Protein AF-A0A9N9EJN0-F1 (afdb_monomer)

Structure (mmCIF, N/CA/C/O backbone):
data_AF-A0A9N9EJN0-F1
#
_entry.id   AF-A0A9N9EJN0-F1
#
loop_
_atom_site.group_PDB
_atom_site.id
_atom_site.type_symbol
_atom_site.label_atom_id
_atom_site.label_alt_id
_atom_site.label_comp_id
_atom_site.label_asym_id
_atom_site.label_entity_id
_atom_site.label_seq_id
_atom_site.pdbx_PDB_ins_code
_atom_site.Cartn_x
_atom_site.Cartn_y
_atom_site.Cartn_z
_atom_site.occupancy
_atom_site.B_iso_or_equiv
_atom_site.auth_seq_id
_atom_site.auth_comp_id
_atom_site.auth_asym_id
_atom_site.auth_atom_id
_atom_site.pdbx_PDB_model_num
ATOM 1 N N . PHE A 1 1 ? 3.486 -0.384 -15.990 1.00 72.12 1 PHE A N 1
ATOM 2 C CA . PHE A 1 1 ? 2.182 -0.797 -15.432 1.00 72.12 1 PHE A CA 1
ATOM 3 C C . PHE A 1 1 ? 1.094 -0.495 -16.446 1.00 72.12 1 PHE A C 1
ATOM 5 O O . PHE A 1 1 ? 1.191 0.530 -17.108 1.00 72.12 1 PHE A O 1
ATOM 12 N N . GLN A 1 2 ? 0.118 -1.390 -16.616 1.00 85.00 2 GLN A N 1
ATOM 13 C CA . GLN A 1 2 ? -1.068 -1.105 -17.432 1.00 85.00 2 GLN A CA 1
ATOM 14 C C . GLN A 1 2 ? -2.016 -0.198 -16.642 1.00 85.00 2 GLN A C 1
ATOM 16 O O . GLN A 1 2 ? -2.075 -0.318 -15.421 1.00 85.00 2 GLN A O 1
ATOM 21 N N . TYR A 1 3 ? -2.705 0.716 -17.327 1.00 88.19 3 TYR A N 1
ATOM 22 C CA . TYR A 1 3 ? -3.654 1.638 -16.704 1.00 88.19 3 TYR A CA 1
ATOM 23 C C . TYR A 1 3 ? -4.972 0.912 -16.417 1.00 88.19 3 TYR A C 1
ATOM 25 O O . TYR A 1 3 ? -5.824 0.773 -17.293 1.00 88.19 3 TYR A O 1
ATOM 33 N N . GLU A 1 4 ? -5.105 0.407 -15.193 1.00 93.94 4 GLU A N 1
ATOM 34 C CA . GLU A 1 4 ? -6.241 -0.394 -14.745 1.00 93.94 4 GLU A CA 1
ATOM 35 C C . GLU A 1 4 ? -6.573 -0.113 -13.275 1.00 93.94 4 GLU A C 1
ATOM 37 O O . GLU A 1 4 ? -5.746 0.366 -12.503 1.00 93.94 4 GLU A O 1
ATOM 42 N N . LYS A 1 5 ? -7.755 -0.541 -12.821 1.00 95.12 5 LYS A N 1
ATOM 43 C CA . LYS A 1 5 ? -8.134 -0.432 -11.400 1.00 95.12 5 LYS A CA 1
ATOM 44 C C . LYS A 1 5 ? -7.092 -1.065 -10.467 1.00 95.12 5 LYS A C 1
ATOM 46 O O . LYS A 1 5 ? -6.863 -0.571 -9.370 1.00 95.12 5 LYS A O 1
ATO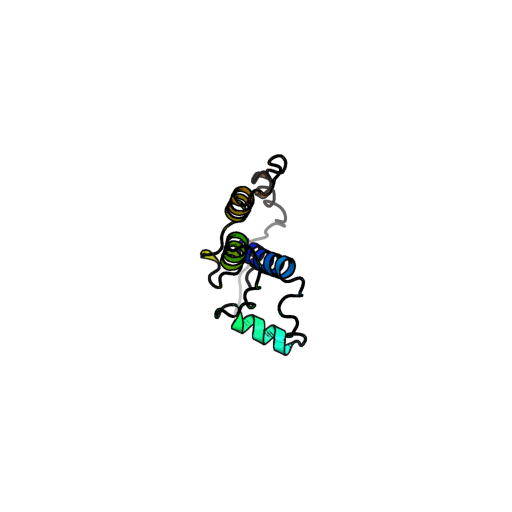M 51 N N . ALA A 1 6 ? -6.433 -2.144 -10.895 1.00 95.31 6 ALA A N 1
ATOM 52 C CA . ALA A 1 6 ? -5.383 -2.789 -10.112 1.00 95.31 6 ALA A CA 1
ATOM 53 C C . ALA A 1 6 ? -4.098 -1.943 -10.004 1.00 95.31 6 ALA A C 1
ATOM 55 O O . ALA A 1 6 ? -3.374 -2.083 -9.016 1.00 95.31 6 ALA A O 1
ATOM 56 N N . SER A 1 7 ? -3.786 -1.081 -10.984 1.00 94.50 7 SER A N 1
ATOM 57 C CA . SER A 1 7 ? -2.672 -0.129 -10.860 1.00 94.50 7 SER A CA 1
ATOM 58 C C . SER A 1 7 ? -3.004 1.007 -9.901 1.00 94.50 7 SER A C 1
ATOM 60 O O . SER A 1 7 ? -2.136 1.397 -9.128 1.00 94.50 7 SER A O 1
ATOM 62 N N . ASP A 1 8 ? -4.257 1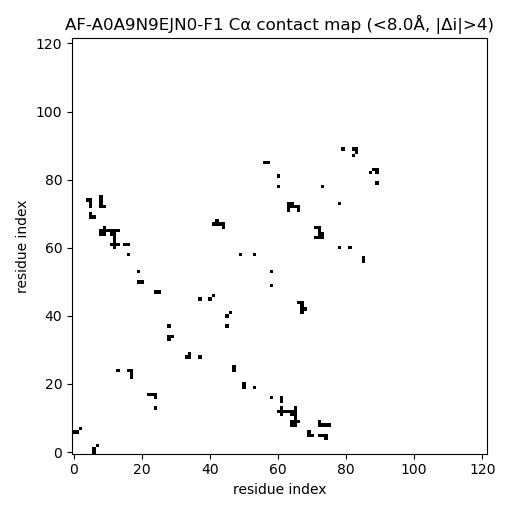.470 -9.872 1.00 96.75 8 ASP A N 1
ATOM 63 C CA . ASP A 1 8 ? -4.690 2.490 -8.906 1.00 96.75 8 ASP A CA 1
ATOM 64 C C . ASP A 1 8 ? -4.581 1.968 -7.468 1.00 96.75 8 ASP A C 1
ATOM 66 O O . ASP A 1 8 ? -4.070 2.657 -6.588 1.00 96.75 8 ASP A O 1
ATOM 70 N N . ILE A 1 9 ? -4.979 0.710 -7.237 1.00 97.88 9 ILE A N 1
ATOM 71 C CA . ILE A 1 9 ? -4.837 0.053 -5.929 1.00 97.88 9 ILE A CA 1
ATOM 72 C C . ILE A 1 9 ? -3.368 -0.097 -5.522 1.00 97.88 9 ILE A C 1
ATOM 74 O O . ILE A 1 9 ? -3.043 0.088 -4.352 1.00 97.88 9 ILE A O 1
ATOM 78 N N . TYR A 1 10 ? -2.471 -0.385 -6.469 1.00 96.06 10 TYR A N 1
ATOM 79 C CA . TYR A 1 10 ? -1.036 -0.437 -6.179 1.00 96.06 10 TYR A CA 1
ATOM 80 C C . TYR A 1 10 ? -0.528 0.914 -5.677 1.00 96.06 10 TYR A C 1
ATOM 82 O O . TYR A 1 10 ? 0.067 0.986 -4.603 1.00 96.06 10 TYR A O 1
ATOM 90 N N . SER A 1 11 ? -0.816 1.986 -6.419 1.00 95.75 11 SER A N 1
ATOM 91 C CA . SER A 1 11 ? -0.422 3.343 -6.037 1.00 95.75 11 SER A CA 1
ATOM 92 C C . SER A 1 11 ? -1.032 3.744 -4.694 1.00 95.75 11 SER A C 1
ATOM 94 O O . SER A 1 11 ? -0.368 4.381 -3.884 1.00 95.75 11 SER A O 1
ATOM 96 N N . TYR A 1 12 ? -2.261 3.310 -4.408 1.00 97.12 12 TYR A N 1
ATOM 97 C CA . TYR A 1 12 ? -2.892 3.513 -3.106 1.00 97.12 12 TYR A CA 1
ATOM 98 C C . TYR A 1 12 ? -2.150 2.791 -1.968 1.00 97.12 12 TYR A C 1
ATOM 100 O O . TYR A 1 12 ? -1.940 3.377 -0.911 1.00 97.12 12 TYR A O 1
ATOM 108 N N . GLY A 1 13 ? -1.683 1.558 -2.192 1.00 97.31 13 GLY A N 1
ATOM 109 C CA . GLY A 1 13 ? -0.826 0.839 -1.241 1.00 97.31 13 GLY A CA 1
ATOM 110 C C . GLY A 1 13 ? 0.494 1.564 -0.963 1.00 97.31 13 GLY A C 1
ATOM 111 O O . GLY A 1 13 ? 0.893 1.690 0.192 1.00 97.31 13 GLY A O 1
ATOM 112 N N . VAL A 1 14 ? 1.131 2.118 -2.001 1.00 96.50 14 VAL A N 1
ATOM 113 C CA . VAL A 1 14 ? 2.337 2.950 -1.843 1.00 96.50 14 VAL A CA 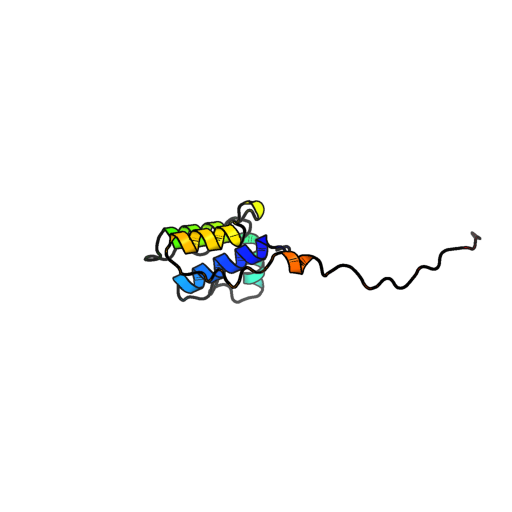1
ATOM 114 C C . VAL A 1 14 ? 2.038 4.191 -0.994 1.00 96.50 14 VAL A C 1
ATOM 116 O O . VAL A 1 14 ? 2.763 4.451 -0.038 1.00 96.50 14 VAL A O 1
ATOM 119 N N . LEU A 1 15 ? 0.939 4.903 -1.266 1.00 97.44 15 LEU A N 1
ATOM 120 C CA . LEU A 1 15 ? 0.527 6.076 -0.481 1.00 97.44 15 LEU A CA 1
ATOM 121 C C . LEU A 1 15 ? 0.264 5.733 0.991 1.00 97.44 15 LEU A C 1
ATOM 123 O O . LEU A 1 15 ? 0.674 6.470 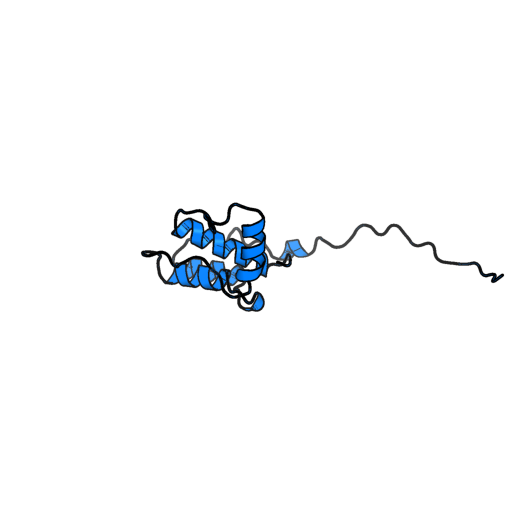1.884 1.00 97.44 15 LEU A O 1
ATOM 127 N N . MET A 1 16 ? -0.401 4.610 1.267 1.00 97.12 16 MET A N 1
ATOM 128 C CA . MET A 1 16 ? -0.616 4.142 2.639 1.00 97.12 16 MET A CA 1
ATOM 129 C C . MET A 1 16 ? 0.710 3.904 3.369 1.00 97.12 16 MET A C 1
ATOM 131 O O . MET A 1 16 ? 0.864 4.293 4.529 1.00 97.12 16 MET A O 1
ATOM 135 N N . TRP A 1 17 ? 1.681 3.286 2.693 1.00 97.62 17 TRP A N 1
ATOM 136 C CA . TRP A 1 17 ? 3.011 3.097 3.259 1.00 97.62 17 TRP A CA 1
ATOM 137 C C . TRP A 1 17 ? 3.716 4.435 3.517 1.00 97.62 17 TRP A C 1
ATOM 139 O O . TRP A 1 17 ? 4.279 4.609 4.594 1.00 97.62 17 TRP A O 1
ATOM 149 N N . GLU A 1 18 ? 3.635 5.401 2.594 1.00 97.25 18 GLU A N 1
ATOM 150 C CA . GLU A 1 18 ? 4.207 6.748 2.776 1.00 97.25 18 GLU A CA 1
ATOM 151 C C . GLU A 1 18 ? 3.589 7.481 3.972 1.00 97.25 18 GLU A C 1
ATOM 153 O O . GLU A 1 18 ? 4.307 8.090 4.763 1.00 97.25 18 GLU A O 1
ATOM 158 N N . ILE A 1 19 ? 2.266 7.387 4.149 1.00 95.94 19 ILE A N 1
ATOM 159 C CA . ILE A 1 19 ? 1.561 7.959 5.306 1.00 95.94 19 ILE A CA 1
ATOM 160 C C . ILE A 1 19 ? 2.044 7.302 6.599 1.00 95.94 19 ILE A C 1
ATOM 162 O O . ILE A 1 19 ? 2.293 7.988 7.589 1.00 95.94 19 ILE A O 1
ATOM 166 N N . SER A 1 20 ? 2.196 5.976 6.593 1.00 95.69 20 SER A N 1
ATOM 167 C CA . SER A 1 20 ? 2.659 5.247 7.769 1.00 95.69 20 SER A CA 1
ATOM 168 C C . SER A 1 20 ? 4.132 5.503 8.094 1.00 95.69 20 SER A C 1
ATOM 170 O O . SER A 1 20 ? 4.495 5.441 9.266 1.00 95.69 20 SER A O 1
ATOM 172 N N . SER A 1 21 ? 4.981 5.716 7.089 1.00 95.31 21 SER A N 1
ATOM 173 C CA . SER A 1 21 ? 6.422 5.918 7.263 1.00 95.31 21 SER A CA 1
ATOM 174 C C . SER A 1 21 ? 6.784 7.381 7.518 1.00 95.31 21 SER A C 1
ATOM 176 O O . SER A 1 21 ? 7.811 7.659 8.138 1.00 95.31 21 SER A O 1
ATOM 178 N N . GLY A 1 22 ? 5.967 8.317 7.026 1.00 94.94 22 GLY A N 1
ATOM 179 C CA . GLY A 1 22 ? 6.295 9.740 6.949 1.00 94.94 22 GLY A CA 1
ATOM 180 C C . GLY A 1 22 ? 7.420 10.053 5.953 1.00 94.94 22 GLY A C 1
ATOM 181 O O . GLY A 1 22 ? 8.030 11.120 6.033 1.00 94.94 22 GLY A O 1
ATOM 182 N N . ILE A 1 23 ? 7.746 9.121 5.052 1.00 93.69 23 ILE A N 1
ATOM 183 C CA . ILE A 1 23 ? 8.900 9.185 4.150 1.00 93.69 23 ILE A CA 1
ATOM 184 C C . ILE A 1 23 ? 8.424 8.964 2.705 1.00 93.69 23 ILE A C 1
ATOM 186 O O . ILE A 1 23 ? 7.623 8.059 2.473 1.00 93.69 23 ILE A O 1
ATOM 190 N N . PRO A 1 24 ? 8.948 9.720 1.716 1.00 93.31 24 PRO A N 1
ATOM 191 C CA . PRO A 1 24 ? 8.682 9.443 0.307 1.00 93.31 24 PRO A CA 1
ATOM 192 C C . PRO A 1 24 ? 9.099 8.023 -0.086 1.00 93.31 24 PRO A C 1
ATOM 194 O O . PRO A 1 24 ? 10.218 7.588 0.216 1.00 93.31 24 PRO A O 1
ATOM 197 N N . SER A 1 25 ? 8.217 7.319 -0.788 1.00 91.62 25 SER A N 1
ATOM 198 C CA . SER A 1 25 ? 8.507 6.003 -1.345 1.00 91.62 25 SER A CA 1
ATOM 199 C C . SER A 1 25 ? 9.647 6.091 -2.348 1.00 91.62 25 SER A C 1
ATOM 201 O O . SER A 1 25 ? 9.808 7.067 -3.085 1.00 91.62 25 SER A O 1
ATOM 203 N N . PHE A 1 26 ? 10.493 5.070 -2.332 1.00 89.81 26 PHE A N 1
ATOM 204 C CA . PHE A 1 26 ? 11.666 4.935 -3.176 1.00 89.81 26 PHE A CA 1
ATOM 205 C C . PHE A 1 26 ? 12.585 6.165 -3.135 1.00 89.81 26 PHE A C 1
ATOM 207 O O . PHE A 1 26 ? 13.246 6.474 -4.122 1.00 89.81 26 PHE A O 1
ATOM 214 N N . LYS A 1 27 ? 12.691 6.854 -1.985 1.00 87.94 27 LYS A N 1
ATOM 215 C CA . LYS A 1 27 ? 13.465 8.109 -1.831 1.00 87.94 27 LYS A CA 1
ATOM 216 C C . LYS A 1 27 ? 14.913 8.059 -2.336 1.00 87.94 27 LYS A C 1
ATOM 218 O O . LYS A 1 27 ? 15.495 9.098 -2.630 1.00 87.94 27 LYS A O 1
ATOM 223 N N . ASN A 1 28 ? 15.509 6.867 -2.396 1.00 87.25 28 ASN A N 1
ATOM 224 C CA . ASN A 1 28 ? 16.888 6.666 -2.840 1.00 87.25 28 ASN A CA 1
ATOM 225 C C . ASN A 1 28 ? 17.012 6.506 -4.370 1.00 87.25 28 ASN A C 1
ATOM 227 O O . ASN A 1 28 ? 18.125 6.517 -4.885 1.00 87.25 28 ASN A O 1
ATOM 231 N N . PHE A 1 29 ? 15.895 6.372 -5.091 1.00 86.94 29 PHE A N 1
ATOM 232 C CA . PHE A 1 29 ? 15.818 6.152 -6.536 1.00 86.94 29 PHE A CA 1
ATOM 233 C C . PHE A 1 29 ? 15.483 7.474 -7.239 1.00 86.94 29 PHE A C 1
ATOM 235 O O . PHE A 1 29 ? 14.329 7.767 -7.543 1.00 86.94 29 PHE A O 1
ATOM 242 N N . THR A 1 30 ? 16.497 8.314 -7.453 1.00 87.75 30 THR A N 1
ATOM 243 C CA . THR A 1 30 ? 16.302 9.710 -7.902 1.00 87.75 30 THR A CA 1
ATOM 244 C C . THR A 1 30 ? 16.661 9.940 -9.367 1.00 87.75 30 THR A C 1
ATOM 246 O O . THR A 1 30 ? 16.218 10.920 -9.968 1.00 87.75 30 THR A O 1
ATOM 249 N N . SER A 1 31 ? 17.452 9.049 -9.965 1.00 90.12 31 SER A N 1
ATOM 250 C CA . SER A 1 31 ? 17.872 9.151 -11.360 1.00 90.12 31 SER A CA 1
ATOM 251 C C . SER A 1 31 ? 16.925 8.405 -12.305 1.00 90.12 31 SER A C 1
ATOM 253 O O . SER A 1 31 ? 16.141 7.548 -11.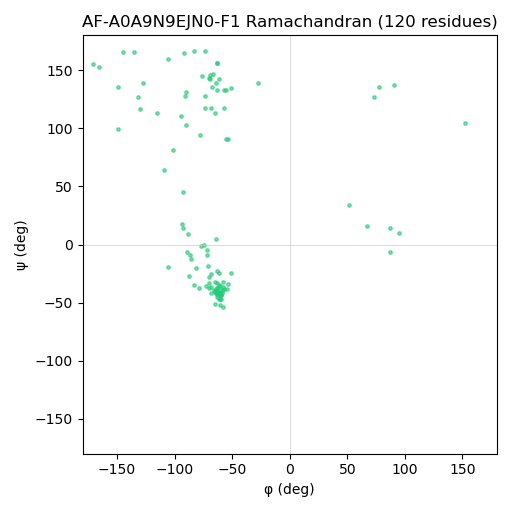902 1.00 90.12 31 SER A O 1
ATOM 255 N N . LYS A 1 32 ? 17.026 8.682 -13.609 1.00 84.44 32 LYS A N 1
ATOM 256 C CA . LYS A 1 32 ? 16.271 7.935 -14.625 1.00 84.44 32 LYS A CA 1
ATOM 257 C C . LYS A 1 32 ? 16.624 6.440 -14.632 1.00 84.44 32 LYS A C 1
ATOM 259 O O . LYS A 1 32 ? 15.734 5.609 -14.755 1.00 84.44 32 LYS A O 1
ATOM 264 N N . CYS A 1 33 ? 17.902 6.101 -14.451 1.00 89.44 33 CYS A N 1
ATOM 265 C CA . CYS A 1 33 ? 18.345 4.707 -14.354 1.00 89.44 33 CYS A CA 1
ATOM 266 C C . CYS A 1 33 ? 17.704 3.990 -13.155 1.00 89.44 33 CYS A C 1
ATOM 268 O O . CYS A 1 33 ? 17.373 2.810 -13.243 1.00 89.44 33 CYS A O 1
ATOM 270 N N . ASP A 1 34 ? 17.491 4.712 -12.054 1.00 89.50 34 ASP A N 1
ATOM 271 C CA . ASP A 1 34 ? 16.823 4.179 -10.869 1.00 89.50 34 ASP A CA 1
ATOM 272 C C . ASP A 1 34 ? 15.338 3.891 -11.135 1.00 89.50 34 ASP A C 1
ATOM 274 O O . ASP A 1 34 ? 14.809 2.885 -10.667 1.00 89.50 34 ASP A O 1
ATOM 278 N N . GLN A 1 35 ? 14.666 4.725 -11.935 1.00 85.94 35 GLN A N 1
ATOM 279 C CA . GLN A 1 35 ? 13.276 4.489 -12.345 1.00 85.94 35 GLN A CA 1
ATOM 280 C C . GLN A 1 35 ? 13.139 3.224 -13.199 1.00 85.94 35 GLN A C 1
ATOM 282 O O . GLN A 1 35 ? 12.219 2.434 -12.981 1.00 85.94 35 GLN A O 1
ATOM 287 N N . ASP A 1 36 ? 14.070 3.002 -14.131 1.00 89.06 36 ASP A N 1
ATOM 288 C CA . ASP A 1 36 ? 14.109 1.770 -14.924 1.00 89.06 36 ASP A CA 1
ATOM 289 C C . ASP A 1 36 ? 14.328 0.553 -14.009 1.00 89.06 36 ASP A C 1
ATOM 291 O O . ASP A 1 36 ? 13.634 -0.457 -14.128 1.00 89.06 36 ASP A O 1
ATOM 295 N N . LEU A 1 37 ? 15.231 0.667 -13.029 1.00 91.06 37 LEU A N 1
ATOM 296 C CA . LEU A 1 37 ? 15.483 -0.385 -12.045 1.00 91.06 37 LEU A CA 1
ATOM 297 C C . LEU A 1 37 ? 14.224 -0.723 -11.227 1.00 91.06 37 LEU A C 1
ATOM 299 O O . LEU A 1 37 ? 13.910 -1.901 -11.048 1.00 91.06 37 LEU A O 1
ATOM 303 N N . LEU A 1 38 ? 13.467 0.282 -10.779 1.00 90.38 38 LEU A N 1
ATOM 304 C CA . LEU A 1 38 ? 12.185 0.078 -10.094 1.00 90.38 38 LEU A CA 1
ATOM 305 C C . LEU A 1 38 ? 11.153 -0.605 -10.995 1.00 90.38 38 LEU A C 1
ATOM 307 O O . LEU A 1 38 ? 10.475 -1.533 -10.552 1.00 90.38 38 LEU A O 1
ATOM 311 N N . TYR A 1 39 ? 11.063 -0.193 -12.263 1.00 88.44 39 TYR A N 1
ATOM 312 C CA . TYR A 1 39 ? 10.152 -0.797 -13.236 1.00 88.44 39 TYR A CA 1
ATOM 313 C C . TYR A 1 39 ? 10.394 -2.306 -13.393 1.00 88.44 39 TYR A C 1
ATOM 315 O O . TYR A 1 39 ? 9.435 -3.072 -13.494 1.00 88.44 39 TYR A O 1
ATOM 323 N N . PHE A 1 40 ? 11.657 -2.742 -13.360 1.00 89.12 40 PHE A N 1
ATOM 324 C CA . PHE A 1 40 ? 12.008 -4.163 -13.399 1.00 89.12 40 PHE A CA 1
ATOM 325 C C . PHE A 1 40 ? 11.842 -4.868 -12.050 1.00 89.12 40 PHE A C 1
ATOM 327 O O . PHE A 1 40 ? 11.419 -6.021 -12.017 1.00 89.12 40 PHE A O 1
ATOM 334 N N . ASN A 1 41 ? 12.161 -4.214 -10.935 1.00 90.38 41 ASN A N 1
ATOM 335 C CA . ASN A 1 41 ? 12.223 -4.878 -9.633 1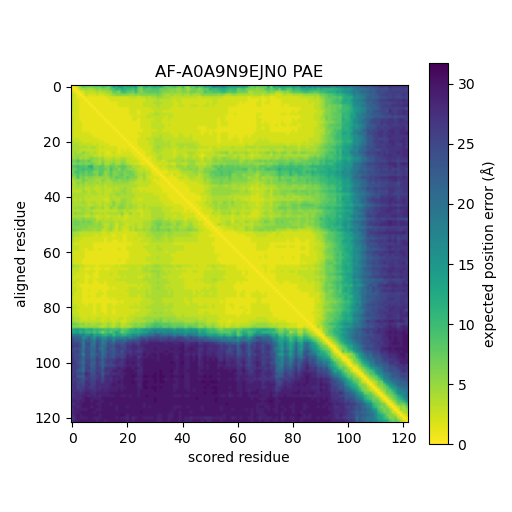.00 90.38 41 ASN A CA 1
ATOM 336 C C . ASN A 1 41 ? 10.862 -5.009 -8.938 1.00 90.38 41 ASN A C 1
ATOM 338 O O . ASN A 1 41 ? 10.613 -6.028 -8.294 1.00 90.38 41 ASN A O 1
ATOM 342 N N . ILE A 1 42 ? 9.959 -4.035 -9.081 1.00 91.00 42 ILE A N 1
ATOM 343 C CA . ILE A 1 42 ? 8.645 -4.062 -8.411 1.00 91.00 42 ILE A CA 1
ATOM 344 C C . ILE A 1 42 ? 7.807 -5.297 -8.813 1.00 91.00 42 ILE A C 1
ATOM 346 O O . ILE A 1 42 ? 7.290 -5.999 -7.932 1.00 91.00 42 ILE A O 1
ATOM 350 N N . PRO A 1 43 ? 7.692 -5.653 -10.112 1.00 87.88 43 PRO A N 1
ATOM 351 C CA . PRO A 1 43 ? 7.020 -6.891 -10.515 1.00 87.88 43 PRO A CA 1
ATOM 352 C C . PRO A 1 43 ? 7.691 -8.156 -9.961 1.00 87.88 43 PRO A C 1
ATOM 354 O O . PRO A 1 43 ? 7.023 -9.172 -9.788 1.00 87.88 43 PRO A O 1
ATOM 357 N N . ASN A 1 44 ? 8.986 -8.085 -9.637 1.00 88.38 44 ASN A N 1
ATOM 358 C CA . ASN A 1 44 ? 9.770 -9.178 -9.060 1.00 88.38 44 ASN A CA 1
ATOM 359 C C . ASN A 1 44 ? 9.716 -9.232 -7.522 1.00 88.38 44 ASN A C 1
ATOM 361 O O . ASN A 1 44 ? 10.443 -10.013 -6.912 1.00 88.38 44 ASN A O 1
ATOM 365 N N . GLY A 1 45 ? 8.851 -8.437 -6.887 1.00 88.00 45 GLY A N 1
ATOM 366 C CA . GLY A 1 45 ? 8.651 -8.472 -5.437 1.00 88.00 45 GLY A CA 1
ATOM 367 C C . GLY A 1 45 ? 9.476 -7.459 -4.654 1.00 88.00 45 GLY A C 1
ATOM 368 O O . GLY A 1 45 ? 9.509 -7.543 -3.429 1.00 88.00 45 GLY A O 1
ATOM 369 N N . TYR A 1 46 ? 10.131 -6.510 -5.325 1.00 90.44 46 TYR A N 1
ATOM 370 C CA . TYR A 1 46 ? 10.766 -5.395 -4.633 1.00 90.44 46 TYR A CA 1
ATOM 371 C C . TYR A 1 46 ? 9.717 -4.407 -4.126 1.00 90.44 46 TYR A C 1
ATOM 373 O O . TYR A 1 46 ? 9.013 -3.783 -4.919 1.00 90.44 46 TYR A O 1
ATOM 381 N N . HIS A 1 47 ? 9.667 -4.253 -2.807 1.00 90.19 47 HIS A N 1
ATOM 382 C CA . HIS A 1 47 ? 8.812 -3.310 -2.097 1.00 90.19 47 HIS A CA 1
ATOM 383 C C . HIS A 1 47 ? 9.629 -2.618 -1.011 1.00 90.19 47 HIS A C 1
ATOM 385 O O . HIS A 1 47 ? 10.731 -3.057 -0.670 1.00 90.19 47 HIS A O 1
ATOM 391 N N . GLU A 1 48 ? 9.085 -1.535 -0.473 1.00 92.25 48 GLU A N 1
ATOM 392 C CA . GLU A 1 48 ? 9.674 -0.864 0.679 1.00 92.25 48 GLU A CA 1
ATOM 393 C C . GLU A 1 48 ? 9.684 -1.760 1.922 1.00 92.25 48 GLU A C 1
ATOM 395 O O . GLU A 1 48 ? 8.869 -2.674 2.077 1.00 92.25 48 GLU A O 1
ATOM 400 N N . ASN A 1 49 ? 10.601 -1.474 2.845 1.00 90.81 49 ASN A N 1
ATOM 401 C CA . ASN A 1 49 ? 10.648 -2.192 4.113 1.00 90.81 49 ASN A CA 1
ATOM 402 C C . ASN A 1 49 ? 9.440 -1.838 4.986 1.00 90.81 49 ASN A C 1
ATOM 404 O O . ASN A 1 49 ? 8.969 -0.700 5.017 1.00 90.81 49 ASN A O 1
ATOM 408 N N . THR A 1 50 ? 8.974 -2.815 5.754 1.00 89.50 50 THR A N 1
ATOM 409 C CA . THR A 1 50 ? 7.898 -2.608 6.723 1.00 89.50 50 THR A CA 1
ATOM 410 C C . THR A 1 50 ? 8.350 -1.640 7.810 1.00 89.50 50 THR A C 1
ATOM 412 O O . THR A 1 50 ? 9.480 -1.739 8.292 1.00 89.50 50 THR A O 1
ATOM 415 N N . ILE A 1 51 ? 7.464 -0.738 8.219 1.00 92.56 51 ILE A N 1
ATOM 416 C CA . ILE A 1 51 ? 7.762 0.280 9.227 1.00 92.56 51 ILE A CA 1
ATOM 417 C C . ILE A 1 51 ? 7.433 -0.253 10.623 1.00 92.56 51 ILE A C 1
ATOM 419 O O . ILE A 1 51 ? 6.362 -0.814 10.856 1.00 92.56 51 ILE A O 1
ATOM 423 N N . GLU A 1 52 ? 8.368 -0.094 11.559 1.00 92.44 52 GLU A N 1
ATOM 424 C CA . GLU A 1 52 ? 8.144 -0.442 12.961 1.00 92.44 52 GLU A CA 1
ATOM 425 C C . GLU A 1 52 ? 7.099 0.496 13.581 1.00 92.44 52 GLU A C 1
ATOM 427 O O . GLU A 1 52 ? 7.131 1.708 13.376 1.00 92.44 52 GLU A O 1
ATOM 432 N N . GLY A 1 53 ? 6.160 -0.066 14.343 1.00 92.31 53 GLY A N 1
ATOM 433 C CA . GLY A 1 53 ? 5.095 0.699 14.996 1.00 92.31 53 GLY A CA 1
ATOM 434 C C . GLY A 1 53 ? 3.845 0.929 14.140 1.00 92.31 53 GLY A C 1
ATOM 435 O O . GLY A 1 53 ? 2.840 1.397 14.674 1.00 92.31 53 GLY A O 1
ATOM 436 N N . THR A 1 54 ? 3.846 0.552 12.857 1.00 95.50 54 THR A N 1
ATOM 437 C CA . THR A 1 54 ? 2.607 0.493 12.070 1.00 95.50 54 THR A CA 1
ATOM 438 C C . THR A 1 54 ? 1.656 -0.556 12.658 1.00 95.50 54 THR A C 1
ATOM 440 O O . THR A 1 54 ? 2.088 -1.689 12.887 1.00 95.50 54 THR A O 1
ATOM 443 N N . PRO A 1 55 ? 0.360 -0.245 12.852 1.00 95.81 55 PRO A N 1
ATOM 444 C CA . PRO A 1 55 ? -0.635 -1.248 13.222 1.00 95.81 55 PRO A CA 1
ATOM 445 C C . PRO A 1 55 ? -0.670 -2.411 12.221 1.00 95.81 55 PRO A C 1
ATOM 447 O O . PRO A 1 55 ? -0.731 -2.188 11.011 1.00 95.81 55 PRO A O 1
ATOM 450 N N . GLU A 1 56 ? -0.666 -3.650 12.716 1.00 96.31 56 GLU A N 1
ATOM 451 C CA . GLU A 1 56 ? -0.510 -4.850 11.876 1.00 96.31 56 GLU A CA 1
ATOM 452 C C . GLU A 1 56 ? -1.591 -4.963 10.789 1.00 96.31 56 GLU A C 1
ATOM 454 O O . GLU A 1 56 ? -1.288 -5.289 9.642 1.00 96.31 56 GLU A O 1
ATOM 459 N N . ASP A 1 57 ? -2.840 -4.614 11.108 1.00 96.56 57 ASP A N 1
ATOM 460 C CA . ASP A 1 57 ? -3.941 -4.649 10.141 1.00 96.56 57 ASP A CA 1
ATOM 461 C C . ASP A 1 57 ? -3.745 -3.628 9.005 1.00 96.56 57 ASP A C 1
ATOM 463 O O . ASP A 1 57 ? -3.983 -3.938 7.835 1.00 96.56 57 ASP A O 1
ATOM 467 N N . TYR A 1 58 ? -3.237 -2.432 9.324 1.00 97.06 58 TYR A N 1
ATOM 468 C CA . TYR A 1 58 ? -2.929 -1.393 8.336 1.00 97.06 58 TYR A CA 1
ATOM 469 C C . TYR A 1 58 ? -1.751 -1.803 7.449 1.00 97.06 58 TYR A C 1
ATOM 471 O O . TYR A 1 58 ? -1.798 -1.639 6.227 1.00 97.06 58 TYR A O 1
ATOM 479 N N . LYS A 1 59 ? -0.719 -2.397 8.061 1.00 97.19 59 LYS A N 1
ATOM 480 C CA . LYS A 1 59 ? 0.430 -2.965 7.355 1.00 97.19 59 LYS A CA 1
ATOM 481 C C . LYS A 1 59 ? -0.000 -4.026 6.354 1.00 97.19 59 LYS A C 1
ATOM 483 O O . LYS A 1 59 ? 0.281 -3.915 5.163 1.00 97.19 59 LYS A O 1
ATOM 488 N N . LYS A 1 60 ? -0.750 -5.018 6.824 1.00 97.19 60 LYS A N 1
ATOM 489 C CA . LYS A 1 60 ? -1.270 -6.093 5.982 1.00 97.19 60 LYS A CA 1
ATOM 490 C C . LYS A 1 60 ? -2.124 -5.549 4.836 1.00 97.19 60 LYS A C 1
ATOM 492 O O . LYS A 1 60 ? -2.091 -6.092 3.731 1.00 97.19 60 LYS A O 1
ATOM 497 N N . LEU A 1 61 ? -2.894 -4.485 5.076 1.00 97.88 61 LEU A N 1
ATOM 498 C CA . LEU A 1 61 ? -3.707 -3.858 4.040 1.00 97.88 61 LEU A CA 1
ATOM 499 C C . LEU A 1 61 ? -2.850 -3.234 2.932 1.00 97.88 61 LEU A C 1
ATOM 501 O O . LEU A 1 61 ? -3.073 -3.572 1.767 1.00 97.88 61 LEU A O 1
ATOM 505 N N . TYR A 1 62 ? -1.858 -2.393 3.253 1.00 97.44 62 TYR A N 1
ATOM 506 C CA . TYR A 1 62 ? -1.004 -1.825 2.201 1.00 97.44 62 TYR A CA 1
ATOM 507 C C . TYR A 1 62 ? -0.175 -2.905 1.496 1.00 97.44 62 TYR A C 1
ATOM 509 O O . TYR A 1 62 ? 0.006 -2.829 0.279 1.00 97.44 62 TYR A O 1
ATOM 517 N N . GLU A 1 63 ? 0.226 -3.965 2.215 1.00 96.50 63 GLU A N 1
ATOM 518 C CA . GLU A 1 63 ? 0.947 -5.098 1.631 1.00 96.50 63 GLU A CA 1
ATOM 519 C C . GLU A 1 63 ? 0.118 -5.859 0.590 1.00 96.50 63 GLU A C 1
ATOM 5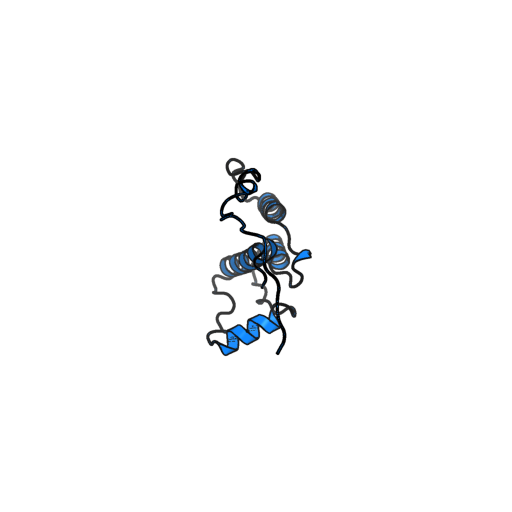21 O O . GLU A 1 63 ? 0.618 -6.282 -0.457 1.00 96.50 63 GLU A O 1
ATOM 526 N N . ASN A 1 64 ? -1.183 -5.996 0.840 1.00 97.31 64 ASN A N 1
ATOM 527 C CA . ASN A 1 64 ? -2.112 -6.574 -0.124 1.00 97.31 64 ASN A CA 1
ATOM 528 C C . ASN A 1 64 ? -2.347 -5.644 -1.325 1.00 97.31 64 ASN A C 1
ATOM 530 O O . ASN A 1 64 ? -2.465 -6.123 -2.456 1.00 97.31 64 ASN A O 1
ATOM 534 N N . CYS A 1 65 ? -2.405 -4.328 -1.102 1.00 97.69 65 CYS A N 1
ATOM 535 C CA . CYS A 1 65 ? -2.619 -3.334 -2.155 1.00 97.69 65 CYS A CA 1
ATOM 536 C C . CYS A 1 65 ? -1.465 -3.289 -3.166 1.00 97.69 65 CYS A C 1
ATOM 538 O O . CYS A 1 65 ? -1.718 -3.222 -4.369 1.00 97.69 65 CYS A O 1
ATOM 540 N N . TRP A 1 66 ? -0.211 -3.407 -2.721 1.00 94.56 66 TRP A N 1
ATOM 541 C CA . TRP A 1 66 ? 0.955 -3.372 -3.611 1.00 94.56 66 TRP A CA 1
ATOM 542 C C . TRP A 1 66 ? 1.441 -4.753 -4.086 1.00 94.56 66 TRP A C 1
ATOM 544 O O . TRP A 1 66 ? 2.561 -4.887 -4.573 1.00 94.56 66 TRP A O 1
ATOM 554 N N . ASN A 1 67 ? 0.615 -5.803 -3.978 1.00 94.81 67 ASN A N 1
ATOM 555 C CA . ASN A 1 67 ? 0.995 -7.158 -4.396 1.00 94.81 67 ASN A CA 1
ATOM 556 C C . ASN A 1 67 ? 1.558 -7.172 -5.833 1.00 94.81 67 ASN A C 1
ATOM 558 O O . ASN A 1 67 ? 0.980 -6.568 -6.743 1.00 94.81 67 ASN A O 1
ATOM 562 N N . SER A 1 68 ? 2.667 -7.878 -6.068 1.00 92.31 68 SER A N 1
ATOM 563 C CA . SER A 1 68 ? 3.299 -7.926 -7.396 1.00 92.31 68 SER A CA 1
ATOM 564 C C . SER A 1 68 ? 2.408 -8.568 -8.467 1.00 92.31 68 SER A C 1
ATOM 566 O O . SER A 1 68 ? 2.571 -8.256 -9.643 1.00 92.31 68 SER A O 1
ATOM 568 N N . ILE A 1 69 ? 1.433 -9.397 -8.072 1.00 92.88 69 ILE A N 1
ATOM 569 C CA . ILE A 1 69 ? 0.425 -9.990 -8.962 1.00 92.88 69 ILE A CA 1
ATOM 570 C C . ILE A 1 69 ? -0.837 -9.104 -8.940 1.00 92.88 69 ILE A C 1
ATOM 572 O O . ILE A 1 69 ? -1.523 -9.074 -7.912 1.00 92.88 69 ILE A O 1
ATOM 576 N N . PRO A 1 70 ? -1.171 -8.388 -10.034 1.00 93.81 70 PRO A N 1
ATOM 577 C CA . PRO A 1 70 ? -2.294 -7.446 -10.071 1.00 93.81 70 PRO A CA 1
ATOM 578 C C . PRO A 1 70 ? -3.640 -8.049 -9.653 1.00 93.81 70 PRO A C 1
ATOM 580 O O . PRO A 1 70 ? -4.402 -7.411 -8.933 1.00 93.81 70 PRO A O 1
ATOM 583 N N . GLU A 1 71 ? -3.909 -9.297 -10.031 1.00 94.94 71 GLU A N 1
ATOM 584 C CA . GLU A 1 71 ? -5.161 -10.009 -9.756 1.00 94.94 71 GLU A CA 1
ATOM 585 C C . GLU A 1 71 ? -5.324 -10.384 -8.278 1.00 94.94 71 GLU A C 1
ATOM 587 O O . GLU A 1 71 ? -6.432 -10.674 -7.826 1.00 94.94 71 GLU A O 1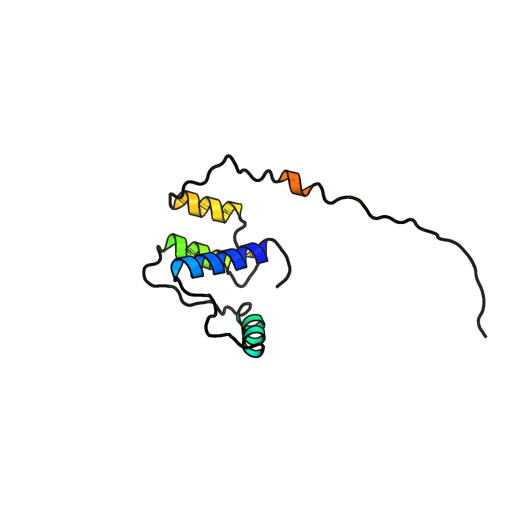
ATOM 592 N N . LYS A 1 72 ? -4.224 -10.392 -7.511 1.00 96.31 72 LYS A N 1
ATOM 593 C CA . LYS A 1 72 ? -4.247 -10.650 -6.065 1.00 96.31 72 LYS A CA 1
ATOM 594 C C . LYS A 1 72 ? -4.525 -9.394 -5.246 1.00 96.31 72 LYS A C 1
ATOM 596 O O . LYS A 1 72 ? -4.792 -9.513 -4.050 1.00 96.31 72 LYS A O 1
ATOM 601 N N . ARG A 1 73 ? -4.469 -8.211 -5.860 1.00 97.56 73 ARG A N 1
ATOM 602 C CA . ARG A 1 73 ? -4.757 -6.951 -5.171 1.00 97.56 73 ARG A CA 1
ATOM 603 C C . ARG A 1 73 ? -6.249 -6.873 -4.830 1.00 97.56 73 ARG A C 1
ATOM 605 O O . ARG A 1 73 ? -7.091 -7.321 -5.616 1.00 97.56 73 ARG A O 1
ATOM 612 N N . PRO A 1 74 ? -6.618 -6.318 -3.665 1.00 98.06 74 PRO A N 1
ATOM 613 C CA . PRO A 1 74 ? -8.015 -6.064 -3.347 1.00 98.06 74 PRO A CA 1
ATOM 614 C C . PRO A 1 74 ? -8.610 -5.050 -4.334 1.00 98.06 74 PRO A C 1
ATOM 616 O O . PRO A 1 74 ? -7.906 -4.240 -4.923 1.00 98.06 74 PRO A O 1
ATOM 619 N N . ASN A 1 75 ? -9.931 -5.060 -4.505 1.00 96.81 75 ASN A N 1
ATOM 620 C CA . ASN A 1 75 ? -10.603 -3.921 -5.127 1.00 96.81 75 ASN A CA 1
ATOM 621 C C . ASN A 1 75 ? -10.865 -2.839 -4.069 1.00 96.81 75 ASN A C 1
ATOM 623 O O . ASN A 1 75 ? -10.803 -3.109 -2.869 1.00 96.81 75 ASN A O 1
ATOM 627 N N . ILE A 1 76 ? -11.225 -1.632 -4.509 1.00 95.75 76 ILE A N 1
ATOM 628 C CA . ILE A 1 76 ? -11.431 -0.502 -3.595 1.00 95.75 76 ILE A CA 1
ATOM 629 C C . ILE A 1 76 ? -12.497 -0.776 -2.522 1.00 95.75 76 ILE A C 1
ATOM 631 O O . ILE A 1 76 ? -12.338 -0.343 -1.390 1.00 95.75 76 ILE A O 1
ATOM 635 N N . LYS A 1 77 ? -13.539 -1.567 -2.825 1.00 94.25 77 LYS A N 1
ATOM 636 C CA . LYS A 1 77 ? -14.572 -1.921 -1.836 1.00 94.25 77 LYS A CA 1
ATOM 637 C C . LYS A 1 77 ? -13.980 -2.725 -0.681 1.00 94.25 77 LYS A C 1
ATOM 639 O O . LYS A 1 77 ? -14.227 -2.390 0.468 1.00 94.25 77 LYS A O 1
ATOM 644 N N . LYS A 1 78 ? -13.138 -3.721 -0.982 1.00 96.12 78 LYS A N 1
ATOM 645 C CA . LYS A 1 78 ? -12.427 -4.500 0.043 1.00 96.12 78 LYS A CA 1
ATOM 646 C C . LYS A 1 78 ? -11.491 -3.625 0.876 1.00 96.12 78 LYS A C 1
ATOM 648 O O . LYS A 1 78 ? -11.425 -3.800 2.081 1.00 96.12 78 LYS A O 1
ATOM 653 N N . VAL A 1 79 ? -10.793 -2.673 0.253 1.00 96.81 79 VAL A N 1
ATOM 654 C CA . VAL A 1 79 ? -9.925 -1.729 0.982 1.00 96.81 79 VAL A CA 1
ATOM 655 C C . VAL A 1 79 ? -10.738 -0.901 1.983 1.00 96.81 79 VAL A C 1
ATOM 657 O O . VAL A 1 79 ? -10.369 -0.811 3.150 1.00 96.81 79 VAL A O 1
ATOM 660 N N . LEU A 1 80 ? -11.882 -0.360 1.554 1.00 94.75 80 LEU A N 1
ATOM 661 C CA . LEU A 1 80 ? -12.792 0.389 2.425 1.00 94.75 80 LEU A CA 1
ATOM 662 C C . LEU A 1 80 ? -13.384 -0.491 3.538 1.00 94.75 80 LEU A C 1
ATOM 664 O O . LEU A 1 80 ? -13.494 -0.046 4.675 1.00 94.75 80 LEU A O 1
ATOM 668 N N . GLU A 1 81 ? -13.731 -1.747 3.249 1.00 94.31 81 GLU A N 1
ATOM 669 C CA . GLU A 1 81 ? -14.186 -2.705 4.266 1.00 94.31 81 GLU A CA 1
ATOM 670 C C . GLU A 1 81 ? -13.122 -2.957 5.343 1.00 94.31 81 GLU A C 1
ATOM 672 O O . GLU A 1 81 ? -13.458 -2.993 6.526 1.00 94.31 81 GLU A O 1
ATOM 677 N N . GLU A 1 82 ? -11.848 -3.102 4.967 1.00 96.12 82 GLU A N 1
ATOM 678 C CA . GLU A 1 82 ? -10.754 -3.260 5.934 1.00 96.12 82 GLU A CA 1
ATOM 679 C C . GLU A 1 82 ? -10.573 -2.000 6.792 1.00 96.12 82 GLU A C 1
ATOM 681 O O . GLU A 1 82 ? -10.443 -2.108 8.010 1.00 96.12 82 GLU A O 1
ATOM 686 N N . PHE A 1 83 ? -10.676 -0.800 6.212 1.00 95.25 83 PHE A N 1
ATOM 687 C CA . PHE A 1 83 ? -10.680 0.437 6.999 1.00 95.25 83 PHE A CA 1
ATOM 688 C C . PHE A 1 83 ? -11.860 0.513 7.978 1.00 95.25 83 PHE A C 1
ATOM 690 O O . PHE A 1 83 ? -11.665 0.846 9.147 1.00 95.25 83 PHE A O 1
ATOM 697 N N . LYS A 1 84 ? -13.071 0.128 7.559 1.00 93.75 84 LYS A N 1
ATOM 698 C CA . LYS A 1 84 ? -14.224 0.050 8.472 1.00 93.75 84 LYS A CA 1
ATOM 699 C C . LYS A 1 84 ? -13.960 -0.912 9.635 1.00 93.75 84 LYS A C 1
ATOM 701 O O . LYS A 1 84 ? -14.275 -0.583 10.775 1.00 93.75 84 LYS A O 1
ATOM 706 N N . LYS A 1 85 ? -13.343 -2.075 9.380 1.00 94.50 85 LYS A N 1
ATOM 707 C CA . LYS A 1 85 ? -12.972 -3.044 10.435 1.00 94.50 85 LYS A CA 1
ATOM 708 C C . LYS A 1 85 ? -11.958 -2.478 11.428 1.00 94.50 85 LYS A C 1
ATOM 710 O O . LYS A 1 85 ? -12.029 -2.813 12.605 1.00 94.50 85 LYS A O 1
ATOM 715 N N . MET A 1 86 ? -11.057 -1.611 10.971 1.00 95.19 86 MET A N 1
ATOM 716 C CA . MET A 1 86 ? -10.095 -0.902 11.823 1.00 95.19 86 MET A CA 1
ATOM 717 C C . MET A 1 86 ? -10.720 0.276 12.598 1.00 95.19 86 MET A C 1
ATOM 719 O O . MET A 1 86 ? -10.023 0.932 13.367 1.00 95.19 86 MET A O 1
ATOM 723 N N . GLY A 1 87 ? -12.017 0.550 12.419 1.00 92.81 87 GLY A N 1
ATOM 724 C CA . GLY A 1 87 ? -12.734 1.612 13.127 1.00 92.81 87 GLY A CA 1
ATOM 725 C C . GLY A 1 87 ? -12.652 2.989 12.467 1.00 92.81 87 GLY A C 1
ATOM 726 O O . GLY A 1 87 ? -13.000 3.978 13.107 1.00 92.81 87 GLY A O 1
ATOM 727 N N . PHE A 1 88 ? -12.213 3.078 11.206 1.00 89.25 88 PHE A N 1
ATOM 728 C CA . PHE A 1 88 ? -12.296 4.331 10.459 1.00 89.25 88 PHE A CA 1
ATOM 729 C C . PHE A 1 88 ? -13.748 4.604 10.056 1.00 89.25 88 PHE A C 1
ATOM 731 O O . PHE A 1 88 ? -14.408 3.760 9.443 1.00 89.25 88 PHE A O 1
ATOM 738 N N . GLU A 1 89 ? -14.235 5.799 10.382 1.00 84.75 89 GLU A N 1
ATOM 739 C CA . GLU A 1 89 ? -15.522 6.286 9.895 1.00 84.75 89 GLU A CA 1
ATOM 740 C C . GLU A 1 89 ? -15.415 6.541 8.389 1.00 84.75 89 GLU A C 1
ATOM 742 O O . GLU A 1 89 ? -14.623 7.363 7.930 1.00 84.75 89 GLU A O 1
ATOM 747 N N . ILE A 1 90 ? -16.202 5.804 7.608 1.00 78.94 90 ILE A N 1
ATOM 748 C CA . ILE A 1 90 ? -16.331 6.018 6.168 1.00 78.94 90 ILE A CA 1
ATOM 749 C C . ILE A 1 90 ? -17.771 6.444 5.930 1.00 78.94 90 ILE A C 1
ATOM 751 O O . ILE A 1 90 ? -18.687 5.651 6.152 1.00 78.94 90 ILE A O 1
ATOM 755 N N . ASN A 1 91 ? -17.964 7.691 5.506 1.00 76.12 91 ASN A N 1
ATOM 756 C CA . ASN A 1 91 ? -19.285 8.219 5.190 1.00 76.12 91 ASN A CA 1
ATOM 757 C C . ASN A 1 91 ? -19.854 7.465 3.982 1.00 76.12 91 ASN A C 1
ATOM 759 O O . ASN A 1 91 ? -19.348 7.580 2.869 1.00 76.12 91 ASN A O 1
ATOM 763 N N . ASP A 1 92 ? -20.924 6.703 4.204 1.00 64.44 92 ASP A N 1
ATOM 764 C CA . ASP A 1 92 ? -21.620 5.955 3.150 1.00 64.44 92 ASP A CA 1
ATOM 765 C C . ASP A 1 92 ? -22.429 6.866 2.197 1.00 64.44 92 ASP A C 1
ATOM 767 O O . ASP A 1 92 ? -22.987 6.386 1.209 1.00 64.44 92 ASP A O 1
ATOM 771 N N . GLU A 1 93 ? -22.495 8.178 2.459 1.00 57.19 93 GLU A N 1
ATOM 772 C CA . GLU A 1 93 ? -23.130 9.155 1.558 1.00 57.19 93 GLU A CA 1
ATOM 773 C C . GLU A 1 93 ? -22.350 9.343 0.247 1.00 57.19 93 GLU A C 1
ATOM 775 O O . GLU A 1 93 ? -22.967 9.580 -0.788 1.00 57.19 93 GLU A O 1
ATOM 780 N N . ASP A 1 94 ? -21.039 9.077 0.246 1.00 54.56 94 ASP A N 1
ATOM 781 C CA . ASP A 1 94 ? -20.222 8.954 -0.967 1.00 54.56 94 ASP A CA 1
ATOM 782 C C . ASP A 1 94 ? -20.149 7.493 -1.431 1.00 54.56 94 ASP A C 1
ATOM 784 O O . ASP A 1 94 ? -19.096 6.969 -1.814 1.00 54.56 94 ASP A O 1
ATOM 788 N N . ASN A 1 95 ? -21.296 6.805 -1.448 1.00 52.31 95 ASN A N 1
ATOM 789 C CA . ASN A 1 95 ? -21.487 5.749 -2.430 1.00 52.31 95 ASN A CA 1
ATOM 790 C C . ASN A 1 95 ? -21.252 6.401 -3.799 1.00 52.31 95 ASN A C 1
ATOM 792 O O . ASN A 1 95 ? -22.186 6.926 -4.399 1.00 52.31 95 ASN A O 1
ATOM 796 N N . LEU A 1 96 ? -20.006 6.377 -4.288 1.00 54.19 96 LEU A N 1
ATOM 797 C CA . LEU A 1 96 ? -19.672 6.550 -5.693 1.00 54.19 96 LEU A CA 1
ATOM 798 C C . LEU A 1 96 ? -20.519 5.517 -6.418 1.00 54.19 96 LEU A C 1
ATOM 800 O O . LEU A 1 96 ? -20.161 4.335 -6.507 1.00 54.19 96 LEU A O 1
ATOM 804 N N . THR A 1 97 ? -21.717 5.942 -6.811 1.00 42.56 97 THR A N 1
ATOM 805 C CA . THR A 1 97 ? -22.663 5.098 -7.502 1.00 42.56 97 THR A CA 1
ATOM 806 C C . THR A 1 97 ? -21.909 4.615 -8.723 1.00 42.56 97 THR A C 1
ATOM 808 O O . THR A 1 97 ? -21.424 5.369 -9.561 1.00 42.56 97 THR A O 1
ATOM 811 N N . TYR A 1 98 ? -21.721 3.305 -8.780 1.00 51.25 98 TYR A N 1
ATOM 812 C CA . TYR A 1 98 ? -20.974 2.625 -9.831 1.00 51.25 98 TYR A CA 1
ATOM 813 C C . TYR A 1 98 ? -21.646 2.791 -11.218 1.00 51.25 98 TYR A C 1
ATOM 815 O O . TYR A 1 98 ? -21.200 2.194 -12.201 1.00 51.25 98 TYR A O 1
ATOM 823 N N . GLU A 1 99 ? -22.723 3.581 -11.298 1.00 42.31 99 GLU A N 1
ATOM 824 C CA . GLU A 1 99 ? -23.528 3.856 -12.482 1.00 42.31 99 GLU A CA 1
ATOM 825 C C . GLU A 1 99 ? -22.929 4.932 -13.402 1.00 42.31 99 GLU A C 1
ATOM 827 O O . GLU A 1 99 ? -23.185 4.882 -14.606 1.00 42.31 99 GLU A O 1
ATOM 832 N N . ASP A 1 100 ? -22.020 5.793 -12.929 1.00 47.00 100 ASP A N 1
ATOM 833 C CA . ASP A 1 100 ? -21.395 6.811 -13.798 1.00 47.00 100 ASP A CA 1
ATOM 834 C C . ASP A 1 100 ? -20.384 6.231 -14.806 1.00 47.00 100 ASP A C 1
ATOM 836 O O . ASP A 1 100 ? -19.994 6.879 -15.779 1.00 47.00 100 ASP A O 1
ATOM 840 N N . SER A 1 101 ? -20.033 4.946 -14.677 1.00 48.88 101 SER A N 1
ATOM 841 C CA . SER A 1 101 ? -19.213 4.238 -15.673 1.00 48.88 101 SER A CA 1
ATOM 842 C C . SER A 1 101 ? -19.959 3.881 -16.971 1.00 48.88 101 SER A C 1
ATOM 844 O O . SER A 1 101 ? -19.355 3.329 -17.894 1.00 48.88 101 SER A O 1
ATOM 846 N N . LYS A 1 102 ? -21.254 4.213 -17.098 1.00 47.38 102 LYS A N 1
ATOM 847 C CA . LYS A 1 102 ? -22.032 3.985 -18.331 1.00 47.38 102 LYS A CA 1
ATOM 848 C C . LYS A 1 102 ? -21.984 5.145 -19.338 1.00 47.38 102 LYS A C 1
ATOM 850 O O . LYS A 1 102 ? -22.443 4.954 -20.462 1.00 47.38 102 LYS A O 1
ATOM 855 N N . SER A 1 103 ? -21.390 6.297 -19.000 1.00 44.41 103 SER A N 1
ATOM 856 C CA . SER A 1 103 ? -21.385 7.497 -19.864 1.00 44.41 103 SER A CA 1
ATOM 857 C C . SER A 1 103 ? -20.177 7.650 -20.811 1.00 44.41 103 SER A C 1
ATOM 859 O O . SER A 1 103 ? -20.002 8.706 -21.413 1.00 44.41 103 SER A O 1
ATOM 861 N N . MET A 1 104 ? -19.364 6.613 -21.035 1.00 39.56 104 MET A N 1
ATOM 862 C CA . MET A 1 104 ? -18.423 6.588 -22.171 1.00 39.56 104 MET A CA 1
ATOM 863 C C . MET A 1 104 ? -18.880 5.582 -23.229 1.00 39.56 104 MET A C 1
ATOM 865 O O . MET A 1 104 ? -18.221 4.583 -23.513 1.00 39.56 104 MET A O 1
ATOM 869 N N . LYS A 1 105 ? -20.039 5.851 -23.838 1.00 46.00 105 LYS A N 1
ATOM 870 C CA . LYS A 1 105 ? -20.365 5.350 -25.177 1.00 46.00 105 LYS A CA 1
ATOM 871 C C . LYS A 1 105 ? -20.905 6.495 -26.034 1.00 46.00 105 LYS A C 1
ATOM 873 O O . LYS A 1 105 ? -21.897 7.105 -25.660 1.00 46.00 105 LYS A O 1
ATOM 878 N N . ALA A 1 106 ? -20.265 6.649 -27.202 1.00 39.62 106 ALA A N 1
ATOM 879 C CA . ALA A 1 106 ? -20.466 7.646 -28.265 1.00 39.62 106 ALA A CA 1
ATOM 880 C C . ALA A 1 106 ? -19.948 9.052 -27.881 1.00 39.62 106 ALA A C 1
ATOM 882 O O . ALA A 1 106 ? -20.249 9.538 -26.807 1.00 39.62 106 ALA A O 1
ATOM 883 N N . GLU A 1 107 ? -19.102 9.752 -28.642 1.00 41.06 107 GLU A N 1
ATOM 884 C CA . GLU A 1 107 ? -18.943 9.846 -30.099 1.00 41.06 107 GLU A CA 1
ATOM 885 C C . GLU A 1 107 ? -17.457 10.121 -30.429 1.00 41.06 107 GLU A C 1
ATOM 887 O O . GLU A 1 107 ? -16.785 10.908 -29.776 1.00 41.06 107 GLU A O 1
ATOM 892 N N . THR A 1 108 ? -16.851 9.461 -31.412 1.00 32.78 108 THR A N 1
ATOM 893 C CA . THR A 1 108 ? -16.771 10.058 -32.750 1.00 32.78 108 THR A CA 1
ATOM 894 C C . THR A 1 108 ? -16.767 8.944 -33.793 1.00 32.78 108 THR A C 1
ATOM 896 O O . THR A 1 108 ? -15.746 8.325 -34.075 1.00 32.78 108 THR A O 1
ATOM 899 N N . SER A 1 109 ? -17.936 8.692 -34.380 1.00 40.62 109 SER A N 1
ATOM 900 C CA . SER A 1 109 ? -18.025 8.155 -35.735 1.00 40.62 109 SER A CA 1
ATOM 901 C C . SER A 1 109 ? -18.077 9.345 -36.688 1.00 40.62 109 SER A C 1
ATOM 903 O O . SER A 1 109 ? -19.130 9.964 -36.835 1.00 40.62 109 SER A O 1
ATOM 905 N N . ILE A 1 110 ? -16.964 9.661 -37.353 1.00 39.94 110 ILE A N 1
ATOM 906 C CA . ILE A 1 110 ? -17.053 10.282 -38.677 1.00 39.94 110 ILE A CA 1
ATOM 907 C C . ILE A 1 110 ? -17.042 9.146 -39.696 1.00 39.94 110 ILE A C 1
ATOM 909 O O . ILE A 1 110 ? -16.258 8.206 -39.626 1.00 39.94 110 ILE A O 1
ATOM 913 N N . LYS A 1 111 ? -18.050 9.228 -40.555 1.00 34.78 111 LYS A N 1
ATOM 914 C CA . LYS A 1 111 ? -18.657 8.186 -41.366 1.00 34.78 111 LYS A CA 1
ATOM 915 C C . LYS A 1 111 ? -17.757 7.701 -42.506 1.00 34.78 111 LYS A C 1
ATOM 917 O O . LYS A 1 111 ? -17.093 8.484 -43.172 1.00 34.78 111 LYS A O 1
ATOM 922 N N . ASN A 1 112 ? -17.869 6.398 -42.737 1.00 35.94 112 ASN A N 1
ATOM 923 C CA . ASN A 1 112 ? -17.590 5.634 -43.951 1.00 35.94 112 ASN A CA 1
ATOM 924 C C . ASN A 1 112 ? -17.737 6.411 -45.272 1.00 35.94 112 ASN A C 1
ATOM 926 O O . ASN A 1 112 ? -18.781 7.020 -45.504 1.00 35.94 112 ASN A O 1
ATOM 930 N N . ILE A 1 113 ? -16.802 6.187 -46.201 1.00 34.22 113 ILE A N 1
ATOM 931 C CA . ILE A 1 113 ? -17.134 5.977 -47.617 1.00 34.22 113 ILE A CA 1
ATOM 932 C C . ILE A 1 113 ? -16.402 4.707 -48.070 1.00 34.22 113 ILE A C 1
ATOM 934 O O . ILE A 1 113 ? -15.179 4.626 -48.019 1.00 34.22 113 ILE A O 1
ATOM 938 N N . SER A 1 114 ? -17.191 3.705 -48.450 1.00 39.16 114 SER A N 1
ATOM 939 C CA . SER A 1 114 ? -16.783 2.488 -49.155 1.00 39.16 114 SER A CA 1
ATOM 940 C C . SER A 1 114 ? -17.244 2.581 -50.613 1.00 39.16 114 SER A C 1
ATOM 942 O O . SER A 1 114 ? -18.218 3.281 -50.897 1.00 39.16 114 SER A O 1
ATOM 944 N N . SER A 1 115 ? -16.600 1.776 -51.465 1.00 36.38 115 SER A N 1
ATOM 945 C CA . SER A 1 115 ? -16.815 1.525 -52.903 1.00 36.38 115 SER A CA 1
ATOM 946 C C . SER A 1 115 ? -16.273 2.633 -53.813 1.00 36.38 115 SER A C 1
ATOM 948 O O . SER A 1 115 ? -16.430 3.807 -53.516 1.00 36.38 115 SER A O 1
ATOM 950 N N . GLU A 1 116 ? -15.583 2.377 -54.921 1.00 40.22 116 GLU A N 1
ATOM 951 C CA . GLU A 1 116 ? -15.333 1.179 -55.735 1.00 40.22 116 GLU A CA 1
ATOM 952 C C . GLU A 1 116 ? -14.236 1.586 -56.753 1.00 40.22 116 GLU A C 1
ATOM 954 O O . GLU A 1 116 ? -14.146 2.771 -57.079 1.00 40.22 116 GLU A O 1
ATOM 959 N N . GLY A 1 117 ? -13.433 0.665 -57.305 1.00 31.83 117 GLY A N 1
ATOM 960 C CA . GLY A 1 117 ? -12.661 0.996 -58.517 1.00 31.83 117 GLY A CA 1
ATOM 961 C C . GLY A 1 117 ? -11.348 0.248 -58.731 1.00 31.83 117 GLY A C 1
ATOM 962 O O . GLY A 1 117 ? -10.336 0.544 -58.114 1.00 31.83 117 GLY A O 1
ATOM 963 N N . THR A 1 118 ? -11.396 -0.701 -59.653 1.00 33.66 118 THR A N 1
ATOM 964 C CA . THR A 1 118 ? -10.380 -1.655 -60.118 1.00 33.66 118 THR A CA 1
ATOM 965 C C . THR A 1 118 ? -9.257 -1.042 -60.996 1.00 33.66 118 THR A C 1
ATOM 967 O O . THR A 1 118 ? -9.462 0.007 -61.600 1.00 33.66 118 THR A O 1
ATOM 970 N N . LEU A 1 119 ? -8.179 -1.836 -61.194 1.00 32.94 119 LEU A N 1
ATOM 971 C CA . LEU A 1 119 ? -7.176 -1.877 -62.300 1.00 32.94 119 LEU A CA 1
ATOM 972 C C . LEU A 1 119 ? -5.925 -0.987 -62.086 1.00 32.94 119 LEU A C 1
ATOM 974 O O . LEU A 1 119 ? -6.054 0.148 -61.662 1.00 32.94 119 LEU A O 1
ATOM 978 N N . ILE A 1 120 ? -4.669 -1.375 -62.360 1.00 36.03 120 ILE A N 1
ATOM 979 C CA . ILE A 1 120 ? -4.057 -2.428 -63.197 1.00 36.03 120 ILE A CA 1
ATOM 980 C C . ILE A 1 120 ? -2.567 -2.568 -62.808 1.00 36.03 120 ILE A C 1
ATOM 982 O O . ILE A 1 120 ? -1.939 -1.598 -62.389 1.00 36.03 120 ILE A O 1
ATOM 986 N N . THR A 1 121 ? -2.004 -3.760 -63.006 1.00 37.72 121 THR A N 1
ATOM 987 C CA . THR A 1 121 ? -0.559 -4.044 -63.063 1.00 37.72 121 THR A CA 1
ATOM 988 C C . THR A 1 121 ? 0.096 -3.401 -64.287 1.00 37.72 121 THR A C 1
ATOM 990 O O . THR A 1 121 ? -0.518 -3.417 -65.353 1.00 37.72 121 THR A O 1
ATOM 993 N N . ASN A 1 122 ? 1.355 -2.976 -64.157 1.00 46.53 122 ASN A N 1
ATOM 994 C CA . ASN A 1 122 ? 2.344 -2.937 -65.240 1.00 46.53 122 ASN A CA 1
ATOM 995 C C . ASN A 1 122 ? 3.668 -3.494 -64.716 1.00 46.53 122 ASN A C 1
ATOM 997 O O . ASN A 1 122 ? 4.020 -3.136 -63.569 1.00 46.53 122 ASN A O 1
#

Organism: Funneliformis mosseae (NCBI:txid27381)

Nearest PDB structures (foldseek):
  5hx6-assembly2_B  TM=8.390E-01  e=8.728E-04  Homo sapiens
  6bl8-assembly2_B  TM=8.684E-01  e=1.485E-03  Homo sapiens
  6nw2-assembly1_A  TM=8.427E-01  e=1.671E-03  Homo sapiens
  6aah-assembly1_B  TM=8.242E-01  e=7.313E-03  Homo sapiens
  4b9d-assembly1_A  TM=8.584E-01  e=1.576E-02  Homo sapiens

pLDDT: mean 80.03, std 22.51, range [31.83, 98.06]

Radius of gyration: 22.56 Å; Cα contacts (8 Å, |Δi|>4): 78; chains: 1; bounding box: 42×21×80 Å

Mean predicted aligned error: 11.82 Å

InterPro domains:
  IPR000719 Protein kinase domain [PS50011] (1-88)
  IPR001245 Serine-threonine/tyrosine-protein kinase, catalytic domain [PF07714] (2-82)
  IPR011009 Protein kinase-like domain superfamily [SSF56112] (2-90)
  IPR053215 TKL Ser/Thr protein kinase [PTHR45756] (2-86)

Sequence (122 aa):
FQYEKASDIYSYGVLMWEISSGIPSFKNFTSKCDQDLLYFNIPNGYHENTIEGTPEDYKKLYENCWNSIPEKRPNIKKVLEEFKKMGFEINDEDNLTYEDSKSMKAETSIKNISSEGTLITN

Solvent-accessible surface area (backbone atoms only — not comparable to full-atom values): 7878 Å² total; per-residue (Å²): 134,70,98,44,75,50,46,54,32,26,54,48,15,51,50,50,49,25,67,72,61,74,45,71,76,65,72,87,52,79,51,73,69,38,51,55,50,47,68,62,35,35,65,72,66,55,71,83,82,86,60,88,87,56,57,66,70,60,49,54,48,28,54,38,23,48,37,53,52,54,88,71,26,59,55,72,67,56,53,52,51,53,40,45,74,75,67,49,89,71,74,73,85,70,60,74,63,80,66,71,77,69,74,86,68,86,83,88,83,81,79,88,86,80,88,86,88,86,88,81,91,132

Foldseek 3Di:
DDPDQLVVLQVVLLVLQCVVAVDHFPVVQDDPVSVVVCVVCLLVPDGDDDDPPPDPLSSVLSCLSSDSDSVSRDGPVVSVVSCVVVVDDDPPVPPVPPVVVVPPDDDDDPDDDDDDDDDDDD

Secondary structure (DSSP, 8-state):
--SSHHHHHHHHHHHHHHHHHTS-TTTT--SHHHHHHHHHHGGGT--PPPPTT--HHHHHHHHHHT-SSGGGSPPHHHHHHH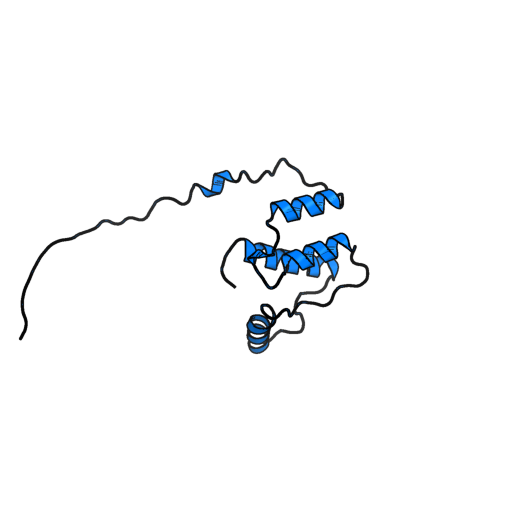HHHTT----GGG---TTGGG--------------------